Protein AF-A0A7L8G8T1-F1 (afdb_monomer_lite)

Organism: NCBI:txid2773440

Structure (mmCIF, N/CA/C/O backbone):
data_AF-A0A7L8G8T1-F1
#
_entry.id   AF-A0A7L8G8T1-F1
#
loop_
_atom_site.group_PDB
_atom_site.id
_atom_site.type_symbol
_atom_site.label_atom_id
_atom_site.label_alt_id
_atom_site.label_comp_id
_atom_site.label_asym_id
_atom_site.label_entity_id
_atom_site.label_seq_id
_atom_site.pdbx_PDB_ins_code
_atom_site.Cartn_x
_atom_site.Cartn_y
_atom_site.Cartn_z
_atom_site.occupancy
_atom_site.B_iso_or_e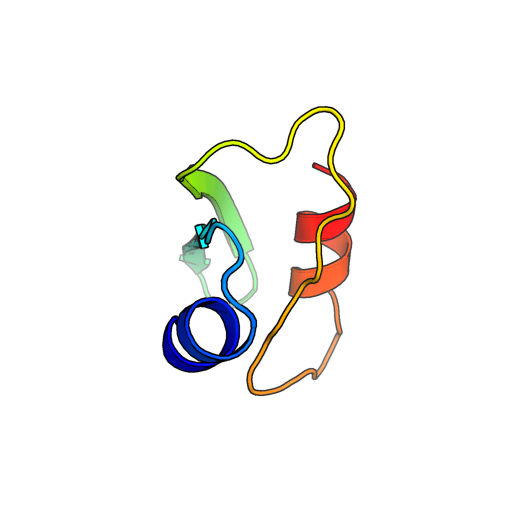quiv
_atom_site.auth_seq_id
_atom_site.auth_comp_id
_atom_site.auth_asym_id
_atom_site.auth_atom_id
_atom_site.pdbx_PDB_model_num
ATOM 1 N N . VAL A 1 1 ? -6.699 8.677 -6.427 1.00 63.38 1 VAL A N 1
ATOM 2 C CA . VAL A 1 1 ? -6.388 7.590 -5.468 1.00 63.38 1 VAL A CA 1
ATOM 3 C C . VAL A 1 1 ? -6.826 7.912 -4.044 1.00 63.38 1 VAL A C 1
ATOM 5 O O . VAL A 1 1 ? -7.540 7.097 -3.479 1.00 63.38 1 VAL A O 1
ATOM 8 N N . THR A 1 2 ? -6.518 9.090 -3.484 1.00 85.06 2 THR A N 1
ATOM 9 C CA . THR A 1 2 ? -6.927 9.449 -2.103 1.00 85.06 2 THR A CA 1
ATOM 10 C C . THR A 1 2 ? -8.441 9.520 -1.891 1.00 85.06 2 THR A C 1
ATOM 12 O O . THR A 1 2 ? -8.914 9.214 -0.807 1.00 85.06 2 THR A O 1
ATOM 15 N N . SER A 1 3 ? -9.218 9.810 -2.940 1.00 90.12 3 SER A N 1
ATOM 16 C CA . SER A 1 3 ? -10.683 9.910 -2.868 1.00 90.1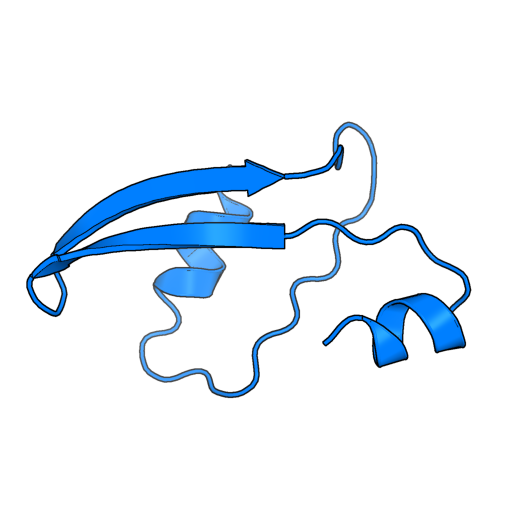2 3 SER A CA 1
ATOM 17 C C . SER A 1 3 ? -11.383 8.669 -2.303 1.00 90.12 3 SER A C 1
ATOM 19 O O . SER A 1 3 ? -12.476 8.789 -1.755 1.00 90.12 3 SER A O 1
ATOM 21 N N . ILE A 1 4 ? -10.791 7.478 -2.442 1.00 91.75 4 ILE A N 1
ATOM 22 C CA . ILE A 1 4 ? -11.322 6.251 -1.835 1.00 91.75 4 ILE A CA 1
ATOM 23 C C . ILE A 1 4 ? -11.097 6.275 -0.320 1.00 91.75 4 ILE A C 1
ATOM 25 O O . ILE A 1 4 ? -12.028 5.992 0.428 1.00 91.75 4 ILE A O 1
ATOM 29 N N . ALA A 1 5 ?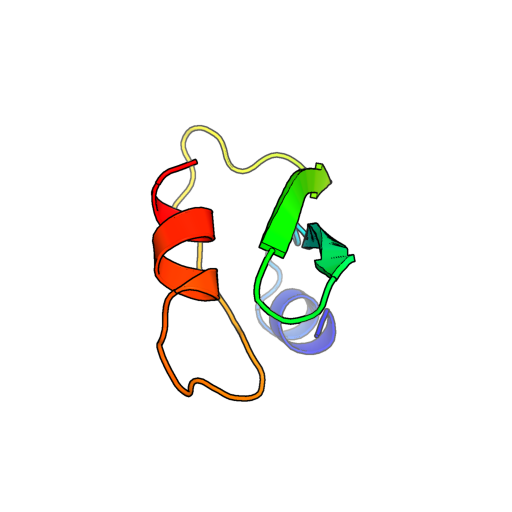 -9.900 6.664 0.125 1.00 94.12 5 ALA A N 1
ATOM 30 C CA . ALA A 1 5 ? -9.574 6.786 1.542 1.00 94.12 5 ALA A CA 1
ATOM 31 C C . ALA A 1 5 ? -10.446 7.852 2.227 1.00 94.12 5 ALA A C 1
ATOM 33 O O . ALA A 1 5 ? -11.045 7.572 3.263 1.00 94.12 5 ALA A O 1
ATOM 34 N N . ASP A 1 6 ? -10.626 9.011 1.582 1.00 94.19 6 ASP A N 1
ATOM 35 C CA . ASP A 1 6 ? -11.472 10.101 2.087 1.00 94.19 6 ASP A CA 1
ATOM 36 C C . ASP A 1 6 ? -12.935 9.655 2.252 1.00 94.19 6 ASP A C 1
ATOM 38 O O . ASP A 1 6 ? -13.571 9.923 3.269 1.00 94.19 6 ASP A O 1
ATOM 42 N N . ARG A 1 7 ? -13.479 8.922 1.268 1.00 95.38 7 ARG A N 1
ATOM 43 C CA . ARG A 1 7 ? -14.861 8.403 1.307 1.00 95.38 7 ARG A CA 1
ATOM 44 C C . ARG A 1 7 ? -15.077 7.331 2.369 1.00 95.38 7 ARG A C 1
ATOM 46 O O . ARG A 1 7 ? -16.189 7.201 2.871 1.00 95.38 7 ARG A O 1
ATOM 53 N N . LEU A 1 8 ? -14.045 6.548 2.665 1.00 93.75 8 LEU A N 1
ATOM 54 C CA . LEU A 1 8 ? -14.079 5.511 3.696 1.00 93.75 8 LEU A CA 1
ATOM 55 C C . LEU A 1 8 ? -13.674 6.045 5.077 1.00 93.75 8 LEU A C 1
ATOM 57 O O . LEU A 1 8 ? -13.771 5.303 6.050 1.00 93.75 8 LEU A O 1
ATOM 61 N N . ASN A 1 9 ? -13.257 7.313 5.168 1.00 94.00 9 ASN A N 1
ATOM 62 C CA . ASN A 1 9 ? -12.727 7.931 6.380 1.00 94.00 9 ASN A CA 1
ATOM 63 C C . ASN A 1 9 ? -11.583 7.106 7.005 1.00 94.00 9 ASN A C 1
ATOM 65 O O . ASN A 1 9 ? -11.570 6.835 8.206 1.00 94.00 9 ASN A O 1
ATOM 69 N N . VAL A 1 10 ? -10.642 6.669 6.163 1.00 94.44 10 VAL A N 1
ATOM 70 C CA . VAL A 1 10 ? -9.454 5.898 6.560 1.00 94.44 10 VAL A CA 1
ATOM 71 C C . VAL A 1 10 ? -8.174 6.664 6.249 1.00 94.44 10 VAL A C 1
ATOM 73 O O . VAL A 1 10 ? -8.139 7.536 5.383 1.00 94.44 10 VAL A O 1
ATOM 76 N N . GLU A 1 11 ? -7.100 6.315 6.951 1.00 93.19 11 GLU A N 1
ATOM 77 C CA . GLU A 1 11 ? -5.771 6.854 6.674 1.00 93.19 11 GLU A CA 1
ATOM 78 C C . GLU A 1 11 ? -5.237 6.356 5.320 1.00 93.19 11 GLU A C 1
ATOM 80 O O . GLU A 1 11 ? -5.540 5.248 4.874 1.00 93.19 11 GLU A O 1
ATOM 85 N N . PHE A 1 12 ? -4.427 7.187 4.663 1.00 94.44 12 PHE A N 1
ATOM 86 C CA . PHE A 1 12 ? -3.845 6.901 3.356 1.00 94.44 12 PHE A CA 1
ATOM 87 C C . PHE A 1 12 ? -2.328 6.725 3.463 1.00 94.44 12 PHE A C 1
ATOM 89 O O . PHE A 1 12 ? -1.643 7.543 4.076 1.00 94.44 12 PHE A O 1
ATOM 96 N N . ALA A 1 13 ? -1.805 5.695 2.800 1.00 93.94 13 ALA A N 1
ATOM 97 C CA . ALA A 1 13 ? -0.377 5.486 2.607 1.00 93.94 13 ALA A CA 1
ATOM 98 C C . ALA A 1 13 ? -0.077 5.296 1.114 1.00 93.94 13 ALA A C 1
ATOM 100 O O . ALA A 1 13 ? -0.902 4.776 0.361 1.00 93.94 13 ALA A O 1
ATOM 101 N N . LEU A 1 14 ? 1.112 5.715 0.684 1.00 92.56 14 LEU A N 1
ATOM 102 C CA . LEU A 1 14 ? 1.558 5.640 -0.705 1.00 92.56 14 LEU A CA 1
ATOM 103 C C . LEU A 1 14 ? 2.832 4.806 -0.798 1.00 92.56 14 LEU A C 1
ATOM 105 O O . LEU A 1 14 ? 3.803 5.067 -0.092 1.00 92.56 14 LEU A O 1
ATOM 109 N N . ILE A 1 15 ? 2.868 3.864 -1.737 1.00 90.00 15 ILE A N 1
ATOM 110 C CA . ILE A 1 15 ? 4.107 3.187 -2.120 1.00 90.00 15 ILE A CA 1
ATOM 111 C C . ILE A 1 15 ? 4.599 3.809 -3.423 1.00 90.00 15 ILE A C 1
ATOM 113 O O . ILE A 1 15 ? 4.000 3.638 -4.483 1.00 90.00 15 ILE A O 1
ATOM 117 N N . HIS A 1 16 ? 5.701 4.548 -3.342 1.00 86.81 16 HIS A N 1
ATOM 118 C CA . HIS A 1 16 ? 6.370 5.114 -4.501 1.00 86.81 16 HIS A CA 1
ATOM 119 C C . HIS A 1 16 ? 7.402 4.119 -5.037 1.00 86.81 16 HIS A C 1
ATOM 121 O O . HIS A 1 16 ? 8.314 3.709 -4.319 1.00 86.81 16 HIS A O 1
ATOM 127 N N . LYS A 1 17 ? 7.252 3.718 -6.300 1.00 80.56 17 LYS A N 1
ATOM 128 C CA . LYS A 1 17 ? 8.151 2.783 -6.985 1.00 80.56 17 LYS A CA 1
ATOM 129 C C . LYS A 1 17 ? 9.068 3.556 -7.926 1.00 80.56 17 LYS A C 1
ATOM 131 O O . LYS A 1 17 ? 8.613 4.012 -8.974 1.00 80.56 17 LYS A O 1
ATOM 136 N N . GLU A 1 18 ? 10.358 3.615 -7.617 1.00 79.88 18 GLU A N 1
ATOM 137 C CA . GLU A 1 18 ? 11.356 4.117 -8.560 1.00 79.88 18 GLU A CA 1
ATOM 138 C C . GLU A 1 18 ? 11.827 2.991 -9.480 1.00 79.88 18 GLU A C 1
ATOM 140 O O . GLU A 1 18 ? 12.173 1.883 -9.050 1.00 79.88 18 GLU A O 1
ATOM 145 N N . ARG A 1 19 ? 11.859 3.280 -10.780 1.00 72.44 19 ARG A N 1
ATOM 146 C CA . ARG A 1 19 ? 12.363 2.366 -11.805 1.00 72.44 19 ARG A CA 1
ATOM 147 C C . ARG A 1 19 ? 13.606 2.982 -12.429 1.00 72.44 19 ARG A C 1
ATOM 149 O O . ARG A 1 19 ? 13.543 4.102 -12.924 1.00 72.44 19 ARG A O 1
ATOM 156 N N . LYS A 1 20 ? 14.719 2.245 -12.443 1.00 69.19 20 LYS A N 1
ATOM 157 C CA . LYS A 1 20 ? 15.922 2.648 -13.199 1.00 69.19 20 LYS A CA 1
ATOM 158 C C . LYS A 1 20 ? 15.748 2.387 -14.699 1.00 69.19 20 LYS A C 1
ATOM 160 O O . LYS A 1 20 ? 16.237 3.158 -15.517 1.00 69.19 20 LYS A O 1
ATOM 165 N N . LYS A 1 21 ? 15.014 1.327 -15.050 1.00 74.19 21 LYS A N 1
ATOM 166 C CA . LYS A 1 21 ? 14.604 0.940 -16.408 1.00 74.19 21 LYS A CA 1
ATOM 167 C C . LYS A 1 21 ? 13.232 0.269 -16.365 1.00 74.19 21 LYS A C 1
ATOM 169 O O . LYS A 1 21 ? 12.774 -0.155 -15.303 1.00 74.19 21 LYS A O 1
ATOM 174 N N . ALA A 1 22 ? 12.566 0.159 -17.517 1.00 64.88 22 ALA A N 1
ATOM 175 C CA . ALA A 1 22 ? 11.351 -0.645 -17.623 1.00 64.88 22 ALA A CA 1
ATOM 176 C C . ALA A 1 22 ? 11.632 -2.067 -17.100 1.00 64.88 22 ALA A C 1
ATOM 178 O O . ALA A 1 22 ? 12.617 -2.682 -17.493 1.00 64.88 22 ALA A O 1
ATOM 179 N N . ASN A 1 23 ? 10.785 -2.551 -16.189 1.00 61.31 23 ASN A N 1
ATOM 180 C CA . ASN A 1 23 ? 10.899 -3.848 -15.504 1.00 61.31 23 ASN A CA 1
ATOM 181 C C . ASN A 1 23 ? 12.075 -4.026 -14.520 1.00 61.31 23 ASN A C 1
ATOM 183 O O . ASN A 1 23 ? 12.172 -5.083 -13.906 1.00 61.31 23 ASN A O 1
ATOM 187 N N . GLU A 1 24 ? 12.885 -2.995 -14.261 1.00 64.81 24 GLU A N 1
ATOM 188 C CA . GLU A 1 24 ? 13.904 -3.005 -13.200 1.00 64.81 24 GLU A CA 1
ATOM 189 C C . GLU A 1 24 ? 13.486 -2.082 -12.048 1.00 64.81 24 GLU A C 1
ATOM 191 O O . GLU A 1 24 ? 13.548 -0.849 -12.139 1.00 64.81 24 GLU A O 1
ATOM 196 N N . VAL A 1 25 ? 13.026 -2.691 -10.951 1.00 60.47 25 VAL A N 1
ATOM 197 C CA . VAL A 1 25 ? 12.664 -1.969 -9.726 1.00 60.47 25 VAL A CA 1
ATOM 198 C C . VAL A 1 25 ? 13.943 -1.573 -9.002 1.00 60.47 25 VAL A C 1
ATOM 200 O O . VAL A 1 25 ? 14.714 -2.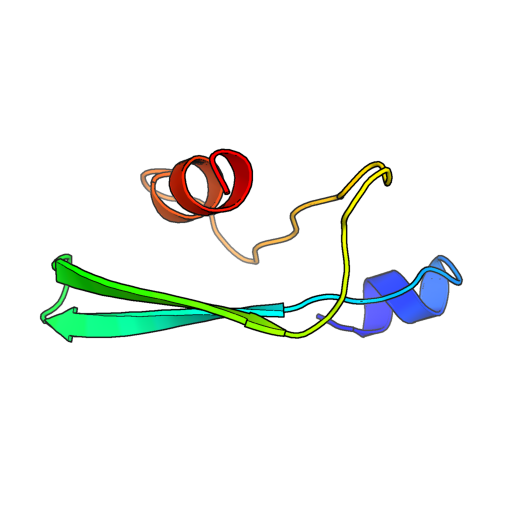434 -8.590 1.00 60.47 25 VAL A O 1
ATOM 203 N N . ALA A 1 26 ? 14.177 -0.270 -8.865 1.00 63.28 26 ALA A N 1
ATOM 204 C CA . ALA A 1 26 ? 15.362 0.246 -8.193 1.00 63.28 26 ALA A CA 1
ATOM 205 C C . ALA A 1 26 ? 15.130 0.396 -6.689 1.00 63.28 26 ALA A C 1
ATOM 207 O O . ALA A 1 26 ? 16.005 0.060 -5.895 1.00 63.28 26 ALA A O 1
ATOM 208 N N . SER A 1 27 ? 13.949 0.887 -6.307 1.00 74.06 27 SER A N 1
ATOM 209 C CA . SER A 1 27 ? 13.538 1.047 -4.916 1.00 74.06 27 SER A CA 1
ATOM 210 C C . SER A 1 27 ? 12.006 1.120 -4.818 1.00 74.06 27 SER A C 1
ATOM 212 O O . SER A 1 27 ? 11.318 1.515 -5.765 1.00 74.06 27 SER A O 1
ATOM 214 N N . MET A 1 28 ? 11.456 0.718 -3.672 1.00 82.50 28 MET A N 1
ATOM 215 C CA . MET A 1 28 ? 10.096 1.080 -3.270 1.00 82.50 28 MET A CA 1
ATOM 216 C C . MET A 1 28 ? 10.182 1.827 -1.947 1.00 82.50 28 MET A C 1
ATOM 218 O O . MET A 1 28 ? 10.782 1.322 -0.996 1.00 82.50 28 MET A O 1
ATOM 222 N N . VAL A 1 29 ? 9.553 2.992 -1.855 1.00 88.44 29 VAL A N 1
ATOM 223 C CA . VAL A 1 29 ? 9.508 3.825 -0.648 1.00 88.44 29 VAL A CA 1
ATOM 224 C C . VAL A 1 29 ? 8.063 3.906 -0.173 1.00 88.44 29 VAL A C 1
ATOM 226 O O . VAL A 1 29 ? 7.176 4.221 -0.959 1.00 88.44 29 VAL A O 1
ATOM 229 N N . LEU A 1 30 ? 7.829 3.579 1.098 1.00 90.44 30 LEU A N 1
ATOM 230 C CA . LEU A 1 30 ? 6.522 3.755 1.729 1.00 90.44 30 LEU A CA 1
ATOM 231 C C . LEU A 1 30 ? 6.477 5.156 2.344 1.00 90.44 30 LEU A C 1
ATOM 233 O O . LEU A 1 30 ? 7.388 5.530 3.080 1.00 90.44 30 LEU A O 1
ATOM 237 N N . VAL A 1 31 ? 5.422 5.905 2.046 1.00 91.75 31 VAL A N 1
ATOM 238 C CA . VAL A 1 31 ? 5.101 7.189 2.669 1.00 91.75 31 VAL A CA 1
ATOM 239 C C . VAL A 1 31 ? 3.795 7.018 3.441 1.00 91.75 31 VAL A C 1
ATOM 241 O O . VAL A 1 31 ? 2.766 6.701 2.844 1.00 91.75 31 VAL A O 1
ATOM 244 N N . GLY A 1 32 ? 3.850 7.220 4.758 1.00 91.12 32 GLY A N 1
ATOM 245 C CA . GLY A 1 32 ? 2.774 6.895 5.702 1.00 91.12 32 GLY A CA 1
ATOM 246 C C . GLY A 1 32 ? 3.153 5.731 6.623 1.00 91.12 32 GLY A C 1
ATOM 247 O O . GLY A 1 32 ? 4.238 5.165 6.491 1.00 91.12 32 GLY A O 1
ATOM 248 N N . ASP A 1 33 ? 2.263 5.384 7.554 1.00 91.69 33 ASP A N 1
ATOM 249 C CA . ASP A 1 33 ? 2.434 4.259 8.478 1.00 91.69 33 ASP A CA 1
ATOM 250 C C . ASP A 1 33 ? 1.284 3.260 8.315 1.00 91.69 33 ASP A C 1
ATOM 252 O O . ASP A 1 33 ? 0.111 3.628 8.297 1.00 91.69 33 ASP A O 1
ATOM 256 N N . VAL A 1 34 ? 1.640 1.988 8.169 1.00 93.56 34 VAL A N 1
ATOM 257 C CA . VAL A 1 34 ? 0.704 0.868 7.991 1.00 93.56 34 VAL A CA 1
ATOM 258 C C . VAL A 1 34 ? 0.934 -0.237 9.023 1.00 93.56 34 VAL A C 1
ATOM 260 O O . VAL A 1 34 ? 0.290 -1.283 8.958 1.00 93.56 34 VAL A O 1
ATOM 263 N N . LYS A 1 35 ? 1.856 -0.031 9.972 1.00 93.38 35 LYS A N 1
ATOM 264 C CA . LYS A 1 35 ? 2.206 -1.035 10.971 1.00 93.38 35 LYS A CA 1
ATOM 265 C C . LYS A 1 35 ? 1.004 -1.342 11.864 1.00 93.38 35 LYS A C 1
ATOM 267 O O . LYS A 1 35 ? 0.282 -0.439 12.277 1.00 93.38 35 LYS A O 1
ATOM 272 N N . ASP A 1 36 ? 0.806 -2.629 12.154 1.00 94.56 36 ASP A N 1
ATOM 273 C CA . ASP A 1 36 ? -0.279 -3.141 13.003 1.00 94.56 36 ASP A CA 1
ATOM 274 C C . ASP A 1 36 ? -1.693 -2.761 12.507 1.00 94.56 36 ASP A C 1
ATOM 276 O O . ASP A 1 36 ? -2.659 -2.746 13.272 1.00 94.56 36 ASP A O 1
ATOM 280 N N . ARG A 1 37 ? -1.834 -2.478 11.203 1.00 92.44 37 ARG A N 1
ATOM 281 C CA . ARG A 1 37 ? -3.103 -2.152 10.539 1.00 92.44 37 ARG A CA 1
ATOM 282 C C . ARG A 1 37 ? -3.409 -3.146 9.422 1.00 92.44 37 ARG A C 1
ATOM 284 O O . ARG A 1 37 ? -2.518 -3.736 8.817 1.00 92.44 37 ARG A O 1
ATOM 291 N N . VAL A 1 38 ? -4.694 -3.288 9.105 1.00 94.00 38 VAL A N 1
ATOM 292 C CA . VAL A 1 38 ? -5.126 -3.971 7.880 1.00 94.00 38 VAL A CA 1
ATOM 293 C C . VAL A 1 38 ? -4.984 -2.990 6.719 1.00 94.00 38 VAL A C 1
ATOM 295 O O . VAL A 1 38 ? -5.748 -2.031 6.618 1.00 94.00 38 VAL A O 1
ATOM 298 N N . ALA A 1 39 ? -3.998 -3.216 5.853 1.00 93.69 39 ALA A N 1
ATOM 299 C CA . ALA A 1 39 ? -3.784 -2.403 4.661 1.00 93.69 39 ALA A CA 1
ATOM 300 C C . ALA A 1 39 ? -4.648 -2.896 3.488 1.00 93.69 39 ALA A C 1
ATOM 302 O O . ALA A 1 39 ? -4.722 -4.094 3.216 1.00 93.69 39 ALA A O 1
ATOM 303 N N . ILE A 1 40 ? -5.268 -1.962 2.762 1.00 93.38 40 ILE A N 1
ATOM 304 C CA . ILE A 1 40 ? -6.000 -2.235 1.519 1.00 93.38 40 ILE A CA 1
ATOM 305 C C . ILE A 1 40 ? -5.190 -1.643 0.367 1.00 93.38 40 ILE A C 1
ATOM 307 O O . ILE A 1 40 ? -5.061 -0.425 0.252 1.00 93.38 40 ILE A O 1
ATOM 311 N N . LEU A 1 41 ? -4.633 -2.507 -0.480 1.00 92.94 41 LEU A N 1
ATOM 312 C CA . LEU A 1 41 ? -3.894 -2.088 -1.669 1.00 92.94 41 LEU A CA 1
ATOM 313 C C . LEU A 1 41 ? -4.868 -1.785 -2.808 1.00 92.94 41 LEU A C 1
ATOM 315 O O . LEU A 1 41 ? -5.738 -2.596 -3.124 1.00 92.94 41 LEU A O 1
ATOM 319 N N . VAL A 1 42 ? -4.702 -0.621 -3.432 1.00 91.56 42 VAL A N 1
ATOM 320 C CA . VAL A 1 42 ? -5.523 -0.168 -4.557 1.00 91.56 42 VAL A CA 1
ATOM 321 C C . VAL A 1 42 ? -4.600 0.248 -5.692 1.00 91.56 42 VAL A C 1
ATOM 323 O O . VAL A 1 42 ? -3.731 1.095 -5.495 1.00 91.56 42 VAL A O 1
ATOM 326 N N . ASP A 1 43 ? -4.814 -0.333 -6.868 1.00 90.31 43 ASP A N 1
ATOM 327 C CA . ASP A 1 43 ? -4.113 -0.000 -8.109 1.00 90.31 43 ASP A CA 1
ATOM 328 C C . ASP A 1 43 ? -5.156 0.196 -9.218 1.00 90.31 43 ASP A C 1
ATOM 330 O O . ASP A 1 43 ? -6.268 -0.332 -9.125 1.00 90.31 43 ASP A O 1
ATOM 334 N N . ASP A 1 44 ? -4.839 0.987 -10.239 1.00 89.75 44 ASP A N 1
ATOM 335 C CA . ASP A 1 44 ? -5.767 1.241 -11.348 1.00 89.75 44 ASP A CA 1
ATOM 336 C C . ASP A 1 44 ? -5.836 0.062 -12.328 1.00 89.75 44 ASP A C 1
ATOM 338 O O . ASP A 1 44 ? -6.907 -0.265 -12.843 1.00 89.75 44 ASP A O 1
ATOM 342 N N . MET A 1 45 ? -4.706 -0.606 -12.550 1.00 91.00 45 MET A N 1
ATOM 343 C CA . MET A 1 45 ? -4.576 -1.745 -13.443 1.00 91.00 45 MET A CA 1
ATOM 344 C C . MET A 1 45 ? -3.604 -2.779 -12.875 1.00 91.00 45 MET A C 1
ATOM 346 O O . MET A 1 45 ? -2.526 -2.456 -12.384 1.00 91.00 45 MET A O 1
ATOM 350 N N . ALA A 1 46 ? -3.959 -4.053 -13.021 1.00 90.75 46 ALA A N 1
ATOM 351 C CA . ALA A 1 46 ? -3.092 -5.178 -12.705 1.00 90.75 46 ALA A CA 1
ATOM 352 C C . ALA A 1 46 ? -2.800 -5.977 -13.982 1.00 90.75 46 ALA A C 1
ATOM 354 O O . ALA A 1 46 ? -3.722 -6.461 -14.632 1.00 90.75 46 ALA A O 1
ATOM 355 N N . ASP A 1 47 ? -1.517 -6.099 -14.327 1.00 89.62 47 ASP A N 1
ATOM 356 C CA . ASP A 1 47 ? -1.041 -6.915 -15.454 1.00 89.62 47 ASP A CA 1
ATOM 357 C C . ASP A 1 47 ? -0.328 -8.173 -14.928 1.00 89.62 47 ASP A C 1
ATOM 359 O O . ASP A 1 47 ? -0.940 -9.221 -14.747 1.00 89.62 47 ASP A O 1
ATOM 363 N N . THR A 1 48 ? 0.944 -8.052 -14.534 1.00 91.50 48 THR A N 1
ATOM 364 C CA . THR A 1 48 ? 1.718 -9.169 -13.955 1.00 91.50 48 THR A CA 1
ATOM 365 C C . THR A 1 48 ? 1.547 -9.328 -12.442 1.00 91.50 48 THR A C 1
ATOM 367 O O . THR A 1 48 ? 2.167 -10.202 -11.840 1.00 91.50 48 THR A O 1
ATOM 370 N N . CYS A 1 49 ? 0.785 -8.439 -11.797 1.00 90.31 49 CYS A N 1
ATOM 371 C CA . CYS A 1 49 ? 0.614 -8.335 -10.338 1.00 90.31 49 CYS A CA 1
ATOM 372 C C . CYS A 1 49 ? 1.907 -8.168 -9.511 1.00 90.31 49 CYS A C 1
ATOM 374 O O . CYS A 1 49 ? 1.834 -8.034 -8.290 1.00 90.31 49 CYS A O 1
ATOM 376 N N . GLY A 1 50 ? 3.090 -8.096 -10.134 1.00 88.50 50 GLY A N 1
ATOM 377 C CA . GLY A 1 50 ? 4.364 -7.998 -9.417 1.00 88.50 50 GLY A CA 1
ATOM 378 C C . GLY A 1 50 ? 4.452 -6.765 -8.514 1.00 88.50 50 GLY A C 1
ATOM 379 O O . GLY A 1 50 ? 5.019 -6.835 -7.430 1.00 88.50 50 GLY A O 1
ATOM 380 N N . THR A 1 51 ? 3.837 -5.645 -8.912 1.00 86.88 51 THR A N 1
ATOM 381 C CA . THR A 1 51 ? 3.766 -4.435 -8.074 1.00 86.88 51 THR A CA 1
ATOM 382 C C . THR A 1 51 ? 3.028 -4.699 -6.759 1.00 86.88 51 THR A C 1
ATOM 384 O O . THR A 1 51 ? 3.554 -4.352 -5.705 1.00 86.88 51 THR A O 1
ATOM 387 N N . ILE A 1 52 ? 1.864 -5.357 -6.806 1.00 90.56 52 ILE A N 1
ATOM 388 C CA . ILE A 1 52 ? 1.053 -5.663 -5.619 1.00 90.56 52 ILE A CA 1
ATOM 389 C C . ILE A 1 52 ? 1.765 -6.686 -4.728 1.00 90.56 52 ILE A C 1
ATOM 391 O O . ILE A 1 52 ? 1.832 -6.486 -3.520 1.00 90.56 52 ILE A O 1
ATOM 395 N N . CYS A 1 53 ? 2.360 -7.738 -5.302 1.00 91.62 53 CYS A N 1
ATOM 396 C CA . CYS A 1 53 ? 3.108 -8.731 -4.524 1.00 91.62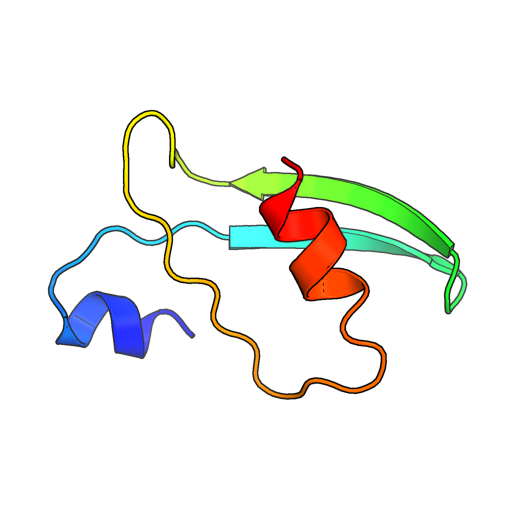 53 CYS A CA 1
ATOM 397 C C . CYS A 1 53 ? 4.306 -8.110 -3.790 1.00 91.62 53 CYS A C 1
ATOM 399 O O . CYS A 1 53 ? 4.525 -8.391 -2.615 1.00 91.62 53 CYS A O 1
ATOM 401 N N . HIS A 1 54 ? 5.066 -7.239 -4.461 1.00 88.81 54 HIS A N 1
ATOM 402 C CA . HIS A 1 54 ? 6.180 -6.533 -3.827 1.00 88.81 54 HIS A CA 1
ATOM 403 C C . HIS A 1 54 ? 5.720 -5.542 -2.755 1.00 88.81 54 HIS A C 1
ATOM 405 O O . HIS A 1 54 ? 6.398 -5.403 -1.743 1.00 88.81 54 HIS A O 1
ATOM 411 N N . ALA A 1 55 ? 4.583 -4.873 -2.961 1.00 89.62 55 ALA A N 1
ATOM 412 C CA . ALA A 1 55 ? 3.985 -3.997 -1.960 1.00 89.62 55 ALA A CA 1
ATOM 413 C C . ALA A 1 55 ? 3.518 -4.771 -0.715 1.00 89.62 55 ALA A C 1
ATOM 415 O O . ALA A 1 55 ? 3.747 -4.309 0.394 1.00 89.62 55 ALA A O 1
ATOM 416 N N . ALA A 1 56 ? 2.902 -5.943 -0.895 1.00 90.62 56 ALA A N 1
ATOM 417 C CA . ALA A 1 56 ? 2.375 -6.767 0.196 1.00 90.62 56 ALA A CA 1
ATOM 418 C C . ALA A 1 56 ? 3.462 -7.469 1.027 1.00 90.62 56 ALA A C 1
ATOM 420 O O . ALA A 1 56 ? 3.231 -7.805 2.183 1.00 90.62 56 ALA A O 1
ATOM 421 N N . ALA A 1 57 ? 4.636 -7.717 0.443 1.00 87.44 57 ALA A N 1
ATOM 422 C CA . ALA A 1 57 ? 5.765 -8.346 1.131 1.00 87.44 57 ALA A CA 1
ATOM 423 C C . ALA A 1 57 ? 6.573 -7.375 2.015 1.00 87.44 57 ALA A C 1
ATOM 425 O O . ALA A 1 57 ? 7.615 -7.766 2.545 1.00 87.44 57 ALA A O 1
ATOM 426 N N . LYS A 1 58 ? 6.146 -6.115 2.111 1.00 75.31 58 LYS A N 1
ATOM 427 C CA . LYS A 1 58 ? 6.862 -5.034 2.782 1.00 75.31 58 LYS A CA 1
ATOM 428 C C . LYS A 1 58 ? 6.187 -4.655 4.092 1.00 75.31 58 LYS A C 1
ATOM 430 O O . LYS A 1 58 ? 6.943 -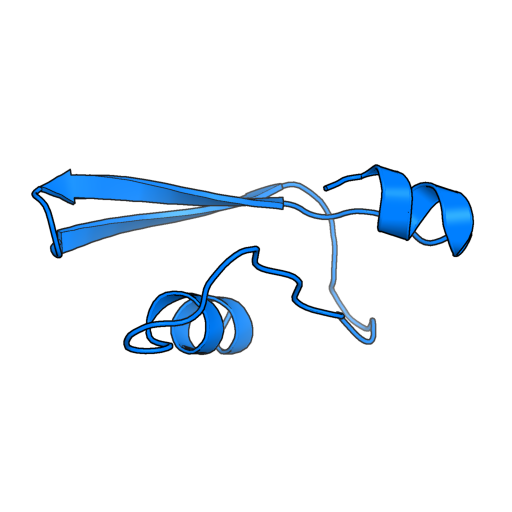4.399 5.053 1.00 75.31 58 LYS A O 1
#

Foldseek 3Di:
DCVVCVVVVHDDKDWDFDAPDVVRTPDIDIGDDCPPHDDDDDDPDDDPCPVVVVVVVD

Secondary structure (DSSP, 8-state):
-HHHHHHHT----EEEEEEEETTEEEEEEEES--TTS------S--SS-HHHHHHHT-

pLDDT: mean 86.38, std 9.89, range [60.47, 95.38]

InterPro domains:
  IPR000836 Phosphoribosyltransferase domain [PF00156] (3-55)
  IPR000836 Phosphoribosyltransferase domain [cd06223] (1-56)
  IPR005946 Ribose-phosphate pyrophosphokinase [PTHR10210] (1-57)
  IPR029057 Phosphoribosyltransferase-like [G3DSA:3.40.50.2020] (1-58)
  IPR029057 Phosphoribosyltransferase-like [SSF53271] (2-56)

Sequence (58 aa):
VTSIADRLNVEFALIHKERKKANEVASMVLVGDVKDRVAILVDDMADTCGTICHAAAK

Radius of gyration: 12.37 Å; chains: 1; bounding box: 31×19×31 Å